Protein AF-A0A842V9F2-F1 (afdb_monomer_lite)

Radius of gyration: 17.56 Å; chains: 1; bounding box: 39×26×51 Å

pLDDT: mean 93.42, std 7.34, range [60.47, 97.94]

Sequence (105 aa):
MQSDQHSEEILSVLQSIEKWIKITSIPRVKEILELALPTTETKKIYNYSDGRSQKEIAELANVTQPTVSNYWKKWIKIGIVKESPKYKGRYEKSFMLEDFDIKAE

Foldseek 3Di:
DVVVVVVVVVVVVVVVVVVVCCVVPLVVVLVVCCVLQVDLLSLQLQQPLQQDQLVVSCVRSVHDSVVSLVSVVVCVVVPQWDADPVDPPGIHGPDDCVSNVHDND

Structure (mmCIF, N/CA/C/O backbone):
data_AF-A0A842V9F2-F1
#
_entry.id   AF-A0A842V9F2-F1
#
loop_
_atom_site.group_PDB
_atom_site.id
_atom_site.type_symbol
_atom_site.label_atom_id
_atom_site.label_alt_id
_atom_site.label_comp_id
_atom_site.label_asym_id
_atom_site.label_entity_id
_atom_site.label_seq_id
_atom_site.pdbx_PDB_ins_code
_atom_site.Cartn_x
_atom_site.Cartn_y
_atom_site.Cartn_z
_atom_site.occupancy
_atom_site.B_iso_or_equiv
_atom_site.auth_seq_id
_atom_site.auth_comp_id
_atom_site.auth_asym_id
_atom_site.auth_atom_id
_atom_site.pdbx_PDB_model_num
ATOM 1 N N . MET A 1 1 ? -22.204 -5.406 34.462 1.00 61.62 1 MET A N 1
ATOM 2 C CA . MET A 1 1 ? -23.305 -4.451 34.183 1.00 61.62 1 MET A CA 1
ATOM 3 C C . MET A 1 1 ? -22.803 -3.032 33.927 1.00 61.62 1 MET A C 1
ATOM 5 O O . MET A 1 1 ? -22.853 -2.635 32.777 1.00 61.62 1 MET A O 1
ATOM 9 N N . GLN A 1 2 ? -22.265 -2.273 34.899 1.00 61.94 2 GLN A N 1
ATOM 10 C CA . GLN A 1 2 ? -21.730 -0.919 34.609 1.00 61.94 2 GLN A CA 1
ATOM 11 C C . GLN A 1 2 ? -20.487 -0.920 33.693 1.00 61.94 2 GLN A C 1
ATOM 13 O O . GLN A 1 2 ? -20.354 -0.026 32.861 1.00 61.94 2 GLN A O 1
ATOM 18 N N . SER A 1 3 ? -19.602 -1.919 33.805 1.00 71.12 3 SER A N 1
ATOM 19 C CA . SER A 1 3 ? -18.423 -2.075 32.930 1.00 71.12 3 SER A CA 1
ATOM 20 C C . SER A 1 3 ? -18.787 -2.359 31.472 1.00 71.12 3 SER A C 1
ATOM 22 O O . SER A 1 3 ? -18.111 -1.896 30.555 1.00 71.12 3 SER A O 1
ATOM 24 N N . ASP A 1 4 ? -19.862 -3.118 31.266 1.00 77.00 4 ASP A N 1
ATOM 25 C CA . ASP A 1 4 ? -20.302 -3.559 29.943 1.00 77.00 4 ASP A CA 1
ATOM 26 C C . ASP A 1 4 ? -20.945 -2.388 29.199 1.00 77.00 4 ASP A C 1
ATOM 28 O O . ASP A 1 4 ? -20.609 -2.135 28.048 1.00 77.00 4 ASP A O 1
ATOM 32 N N . GLN A 1 5 ? -21.730 -1.570 29.909 1.00 86.12 5 GLN A N 1
ATOM 33 C CA . GLN A 1 5 ? -22.290 -0.331 29.371 1.00 86.12 5 GLN A CA 1
ATOM 34 C C . GLN A 1 5 ? -21.202 0.675 28.949 1.00 86.12 5 GLN A C 1
ATOM 36 O O . GLN A 1 5 ? -21.281 1.246 27.866 1.00 86.12 5 GLN A O 1
ATOM 41 N N . HIS A 1 6 ? -20.142 0.848 29.749 1.00 87.38 6 HIS A N 1
ATOM 42 C CA . HIS A 1 6 ? -19.013 1.706 29.354 1.00 87.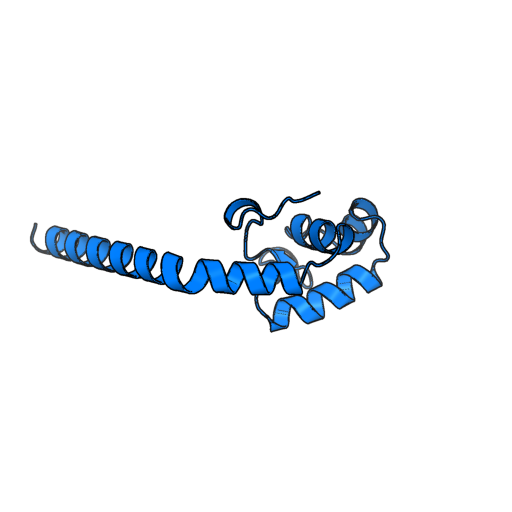38 6 HIS A CA 1
ATOM 43 C C . HIS A 1 6 ? -18.286 1.162 28.116 1.00 87.38 6 HIS A C 1
ATOM 45 O O . HIS A 1 6 ? -17.834 1.932 27.272 1.00 87.38 6 HIS A O 1
ATOM 51 N N . SER A 1 7 ? -18.181 -0.163 27.988 1.00 94.38 7 SER A N 1
ATOM 52 C CA . SER A 1 7 ? -17.552 -0.800 26.825 1.00 94.38 7 SER A CA 1
ATOM 53 C C . SER A 1 7 ? -18.382 -0.599 25.553 1.00 94.38 7 SER A C 1
ATOM 55 O O . SER A 1 7 ? -17.819 -0.326 24.494 1.00 94.38 7 SER A O 1
ATOM 57 N N . GLU A 1 8 ? -19.710 -0.675 25.655 1.00 94.75 8 GLU A N 1
ATOM 58 C CA . GLU A 1 8 ? -20.636 -0.392 24.551 1.00 94.75 8 GLU A CA 1
ATOM 59 C C . GLU A 1 8 ? -20.585 1.079 24.117 1.00 94.75 8 GLU A C 1
ATOM 61 O O . GLU A 1 8 ? -20.528 1.369 22.919 1.00 94.75 8 GLU A O 1
ATOM 66 N N . GLU A 1 9 ? -20.525 2.012 25.070 1.00 95.38 9 GLU A N 1
ATOM 67 C CA . GLU A 1 9 ? -20.362 3.441 24.782 1.00 95.38 9 GLU A CA 1
ATOM 68 C C . GLU A 1 9 ? -19.027 3.725 24.074 1.00 95.38 9 GLU A C 1
ATOM 70 O O . GLU A 1 9 ? -19.003 4.418 23.053 1.00 95.38 9 GL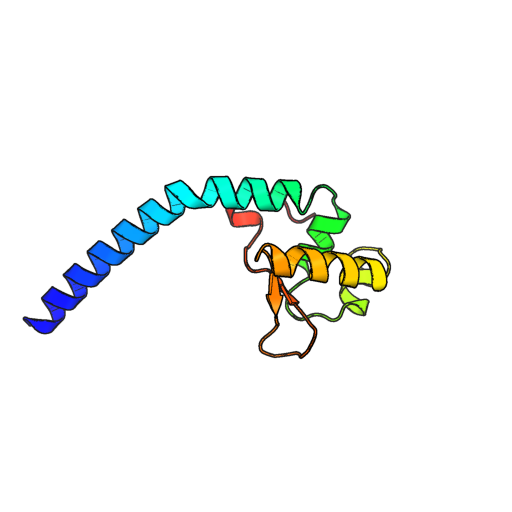U A O 1
ATOM 75 N N . ILE A 1 10 ? -17.924 3.129 24.543 1.00 95.81 10 ILE A N 1
ATOM 76 C CA . ILE A 1 10 ? -16.612 3.236 23.885 1.00 95.81 10 ILE A CA 1
ATOM 77 C C . ILE A 1 10 ? -16.673 2.673 22.463 1.00 95.81 10 ILE A C 1
ATOM 79 O O . ILE A 1 10 ? -16.195 3.321 21.531 1.00 95.81 10 ILE A O 1
ATOM 83 N N . LEU A 1 11 ? -17.271 1.494 22.273 1.00 96.75 11 LEU A N 1
ATOM 84 C CA . LEU A 1 11 ? -17.381 0.870 20.956 1.00 96.75 11 LEU A CA 1
ATOM 85 C C . LEU A 1 11 ? -18.178 1.750 19.983 1.00 96.75 11 LEU A C 1
ATOM 87 O O . LEU A 1 11 ? -17.758 1.935 18.841 1.00 96.75 11 LEU A O 1
ATOM 91 N N . SER A 1 12 ? -19.276 2.347 20.447 1.00 96.44 12 SER A N 1
ATOM 92 C CA . SER A 1 12 ? -20.099 3.276 19.664 1.00 96.44 12 SER A CA 1
ATOM 93 C C . SER A 1 12 ? -19.316 4.520 19.224 1.00 96.44 12 SER A C 1
ATOM 95 O O . SER A 1 12 ? -19.363 4.932 18.055 1.00 96.44 12 SER A O 1
ATOM 97 N N . VAL A 1 13 ? -18.522 5.098 20.131 1.00 96.81 13 VAL A N 1
ATOM 98 C CA . VAL A 1 13 ? -17.648 6.236 19.812 1.00 96.81 13 VAL A CA 1
ATOM 99 C C . VAL A 1 13 ? -16.563 5.827 18.817 1.00 96.81 13 VAL A C 1
ATOM 101 O O . VAL A 1 13 ? -16.339 6.541 17.840 1.00 96.81 13 VAL A O 1
ATOM 104 N N . LEU A 1 14 ? -15.929 4.666 19.003 1.00 97.38 14 LEU A N 1
ATOM 105 C CA . LEU A 1 14 ? -14.904 4.158 18.088 1.00 97.38 14 LEU A CA 1
ATOM 106 C C . LEU A 1 14 ? -15.457 3.921 16.681 1.00 97.38 14 LEU A C 1
ATOM 108 O O . LEU A 1 14 ? -14.830 4.346 15.715 1.00 97.38 14 LEU A O 1
ATOM 112 N N . GLN A 1 15 ? -16.646 3.332 16.551 1.00 96.94 15 GLN A N 1
ATOM 113 C CA . GLN A 1 15 ? -17.319 3.149 15.259 1.00 96.94 15 GLN A CA 1
ATOM 114 C C . GLN A 1 15 ? -17.661 4.490 14.597 1.00 96.94 15 GLN A C 1
ATOM 116 O O . GLN A 1 15 ? -17.522 4.654 13.382 1.00 96.94 15 GLN A O 1
ATOM 121 N N . SER A 1 16 ? -18.076 5.478 15.391 1.00 96.94 16 SER A N 1
ATOM 122 C CA . SER A 1 16 ? -18.347 6.829 14.894 1.00 96.94 16 SER A CA 1
ATOM 123 C C . SER A 1 16 ? -17.073 7.504 14.383 1.00 96.94 16 SER A C 1
ATOM 125 O O . SER A 1 16 ? -17.072 8.074 13.292 1.00 96.94 16 SER A O 1
ATOM 127 N N . ILE A 1 17 ? -15.970 7.400 15.129 1.00 96.88 17 ILE A N 1
ATOM 128 C CA . ILE A 1 17 ? -14.655 7.904 14.716 1.00 96.88 17 ILE A CA 1
ATOM 129 C C . ILE A 1 17 ? -14.176 7.178 13.457 1.00 96.88 17 ILE A C 1
ATOM 131 O O . ILE A 1 17 ? -13.759 7.832 12.505 1.00 96.88 17 ILE A O 1
ATOM 135 N N . GLU A 1 18 ? -14.290 5.850 13.404 1.00 95.12 18 GLU A N 1
ATOM 136 C CA . GLU A 1 18 ? -13.934 5.045 12.232 1.00 95.12 18 GLU A CA 1
ATOM 137 C C . GLU A 1 18 ? -14.705 5.508 10.990 1.00 95.12 18 GLU A C 1
ATOM 139 O O . GLU A 1 18 ? -14.110 5.705 9.930 1.00 95.12 18 GLU A O 1
ATOM 144 N N . LYS A 1 19 ? -16.016 5.756 11.114 1.00 95.69 19 LYS A N 1
ATOM 145 C CA . LYS A 1 19 ? -16.841 6.293 10.024 1.00 95.69 19 LYS A CA 1
ATOM 146 C C . LYS A 1 19 ? -16.313 7.638 9.525 1.00 95.69 19 LYS A C 1
ATOM 148 O O . LYS A 1 19 ? -16.174 7.826 8.316 1.00 95.69 19 LYS A O 1
ATOM 153 N N . TRP A 1 20 ? -16.003 8.568 10.427 1.00 96.50 20 TRP A N 1
ATOM 154 C CA . TRP A 1 20 ? -15.460 9.875 10.049 1.00 96.50 20 TRP A CA 1
ATOM 155 C C . TRP A 1 20 ? -14.065 9.773 9.424 1.00 96.50 20 TRP A C 1
ATOM 157 O O . TRP A 1 20 ? -13.790 10.456 8.436 1.00 96.50 20 TRP A O 1
ATOM 167 N N . ILE A 1 21 ? -13.209 8.878 9.926 1.00 93.19 21 ILE A N 1
ATOM 168 C CA . ILE A 1 21 ? -11.903 8.578 9.324 1.00 93.19 21 ILE A CA 1
ATOM 169 C C . ILE A 1 21 ? -12.091 8.034 7.910 1.00 93.19 21 ILE A C 1
ATOM 171 O O . ILE A 1 21 ? -11.446 8.529 6.993 1.00 93.19 21 ILE A O 1
ATOM 175 N N . LYS A 1 22 ? -13.004 7.080 7.696 1.00 89.06 22 LYS A N 1
ATOM 176 C CA . LYS A 1 22 ? -13.300 6.545 6.359 1.00 89.06 22 LYS A CA 1
ATOM 177 C C . LYS A 1 22 ? -13.709 7.657 5.395 1.00 89.06 22 LYS A C 1
ATOM 179 O O . LYS A 1 22 ? -13.100 7.792 4.341 1.00 89.06 22 LYS A O 1
ATOM 184 N N . ILE A 1 23 ? -14.665 8.502 5.779 1.00 91.94 23 ILE A N 1
ATOM 185 C CA . ILE A 1 23 ? -15.160 9.602 4.931 1.00 91.94 23 ILE A CA 1
ATOM 186 C C . ILE A 1 23 ? -14.042 10.587 4.560 1.00 91.94 23 ILE A C 1
ATOM 188 O O . ILE A 1 23 ? -13.967 11.037 3.420 1.00 91.94 23 ILE A O 1
ATOM 192 N N . THR A 1 24 ? -13.174 10.923 5.512 1.00 93.06 24 THR A N 1
ATOM 193 C CA . THR A 1 24 ? -12.130 11.942 5.320 1.00 93.06 24 THR A CA 1
ATOM 194 C C . THR A 1 24 ? -10.865 11.393 4.665 1.00 93.06 24 THR A C 1
ATOM 196 O O . THR A 1 24 ? -10.200 12.103 3.916 1.00 93.06 24 THR A O 1
ATOM 199 N N . SER A 1 25 ? -10.527 10.130 4.927 1.00 90.56 25 SER A N 1
ATOM 200 C CA . SER A 1 25 ? -9.242 9.538 4.550 1.00 90.56 25 SER A CA 1
ATOM 201 C C . SER A 1 25 ? -9.328 8.681 3.294 1.00 90.56 25 SER A C 1
ATOM 203 O O . SER A 1 25 ? -8.370 8.683 2.527 1.00 90.56 25 SER A O 1
ATOM 205 N N . ILE A 1 26 ? -10.444 7.981 3.039 1.00 90.06 26 ILE A N 1
ATOM 206 C CA . ILE A 1 26 ? -10.574 7.111 1.854 1.00 90.06 26 ILE A CA 1
ATOM 207 C C . ILE A 1 26 ? -10.313 7.877 0.550 1.00 90.06 26 ILE A C 1
ATOM 209 O O . ILE A 1 26 ? -9.488 7.401 -0.232 1.00 90.06 26 ILE A O 1
ATOM 213 N N . PRO A 1 27 ? -10.910 9.065 0.307 1.00 92.38 27 PRO A N 1
ATOM 214 C CA . PRO A 1 27 ? -10.639 9.820 -0.917 1.00 92.38 27 PRO A CA 1
ATOM 215 C C . PRO A 1 27 ? -9.155 10.168 -1.059 1.00 92.38 27 PRO A C 1
ATOM 217 O O . PRO A 1 27 ? -8.568 10.009 -2.125 1.00 92.38 27 PRO A O 1
ATOM 220 N N . ARG A 1 28 ? -8.514 10.558 0.048 1.00 93.62 28 ARG A N 1
ATOM 221 C CA . ARG A 1 28 ? -7.100 10.926 0.043 1.00 93.62 28 ARG A CA 1
ATOM 222 C C . ARG A 1 28 ? -6.184 9.730 -0.214 1.00 93.62 28 ARG A C 1
ATOM 224 O O . ARG A 1 28 ? -5.201 9.856 -0.939 1.00 93.62 28 ARG A O 1
ATOM 231 N N . VAL A 1 29 ? -6.488 8.574 0.371 1.00 94.12 29 VAL A N 1
ATOM 232 C CA . VAL A 1 29 ? -5.735 7.336 0.126 1.00 94.12 29 VAL A CA 1
ATOM 233 C C . VAL A 1 29 ? -5.909 6.891 -1.325 1.00 94.12 29 VAL A C 1
ATOM 235 O O . VAL A 1 29 ? -4.915 6.532 -1.952 1.00 94.12 29 VAL A O 1
ATOM 238 N N . LYS A 1 30 ? -7.121 6.999 -1.886 1.00 94.75 30 LYS A N 1
ATOM 239 C CA . LYS A 1 30 ? -7.381 6.730 -3.307 1.00 94.75 30 LYS A CA 1
ATOM 240 C C . LYS A 1 30 ? -6.491 7.575 -4.214 1.00 94.75 30 LYS A C 1
ATOM 242 O O . LYS A 1 30 ? -5.776 7.013 -5.036 1.00 94.75 30 LYS A O 1
ATOM 247 N N . GLU A 1 31 ? -6.453 8.891 -4.008 1.00 95.25 31 GLU A N 1
ATOM 248 C CA . GLU A 1 31 ? -5.579 9.794 -4.773 1.00 95.25 31 GLU A CA 1
ATOM 249 C C . GLU A 1 31 ? -4.102 9.384 -4.681 1.00 95.25 31 GLU A C 1
ATOM 251 O O . GLU A 1 31 ? -3.385 9.370 -5.681 1.00 95.25 31 GLU A O 1
ATOM 256 N N . ILE A 1 32 ? -3.627 9.035 -3.480 1.00 96.06 32 ILE A N 1
ATOM 257 C CA . ILE A 1 32 ? -2.239 8.603 -3.274 1.00 96.06 32 ILE A CA 1
ATOM 258 C C . ILE A 1 32 ? -1.963 7.300 -4.032 1.00 96.06 32 ILE A C 1
ATOM 260 O O . ILE A 1 32 ? -0.909 7.181 -4.656 1.00 96.06 32 ILE A O 1
ATOM 264 N N . LEU A 1 33 ? -2.887 6.336 -3.994 1.00 96.19 33 LEU A N 1
ATOM 265 C CA . LEU A 1 33 ? -2.763 5.071 -4.716 1.00 96.19 33 LEU A CA 1
ATOM 266 C C . LEU A 1 33 ? -2.769 5.291 -6.233 1.00 96.19 33 LEU A C 1
ATOM 268 O O . LEU A 1 33 ? -1.903 4.750 -6.911 1.00 96.19 33 LEU A O 1
ATOM 272 N N . GLU A 1 34 ? -3.666 6.120 -6.766 1.00 95.31 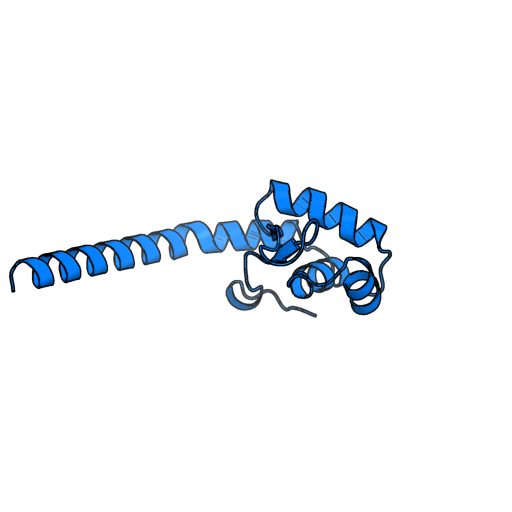34 GLU A N 1
ATOM 273 C CA . GLU A 1 34 ? -3.726 6.438 -8.200 1.00 95.31 34 GLU A CA 1
ATOM 274 C C . GLU A 1 34 ? -2.442 7.124 -8.691 1.00 95.31 34 GLU A C 1
ATOM 276 O O . GLU A 1 34 ? -1.900 6.762 -9.737 1.00 95.31 34 GLU A O 1
ATOM 281 N N . LEU A 1 35 ? -1.895 8.058 -7.905 1.00 95.81 35 LEU A N 1
ATOM 282 C CA . LEU A 1 35 ? -0.624 8.722 -8.212 1.00 95.81 35 LEU A CA 1
ATOM 283 C C . LEU A 1 35 ? 0.579 7.775 -8.106 1.00 95.81 35 LEU A C 1
ATOM 285 O O . LEU A 1 35 ? 1.528 7.879 -8.884 1.00 95.81 35 LEU A O 1
ATOM 289 N N . ALA A 1 36 ? 0.572 6.870 -7.125 1.00 96.19 36 ALA A N 1
ATOM 290 C CA . ALA A 1 36 ? 1.666 5.933 -6.895 1.00 96.19 36 ALA A CA 1
ATOM 291 C C . ALA A 1 36 ? 1.653 4.738 -7.862 1.00 96.19 36 ALA A C 1
ATOM 293 O O . ALA A 1 36 ? 2.716 4.142 -8.078 1.00 96.19 36 ALA A O 1
ATOM 294 N N . LEU A 1 37 ? 0.483 4.399 -8.419 1.00 96.44 37 LEU A N 1
ATOM 295 C CA . LEU A 1 37 ? 0.223 3.221 -9.252 1.00 96.44 37 LEU A CA 1
ATOM 296 C C . LEU A 1 37 ? -0.352 3.584 -10.645 1.00 96.44 37 LEU A C 1
ATOM 298 O O . LEU A 1 37 ? -1.419 3.089 -11.025 1.00 96.44 37 LEU A O 1
ATOM 302 N N . PRO A 1 38 ? 0.337 4.428 -11.440 1.00 94.62 38 PRO A N 1
ATOM 303 C CA . PRO A 1 38 ? -0.210 4.964 -12.688 1.00 94.62 38 PRO A CA 1
ATOM 304 C C . PRO A 1 38 ? -0.310 3.938 -13.827 1.00 94.62 38 PRO A C 1
ATOM 306 O O . PRO A 1 38 ? -1.023 4.169 -14.799 1.00 94.62 38 PRO A O 1
ATOM 309 N N . THR A 1 39 ? 0.412 2.817 -13.747 1.00 94.44 39 THR A N 1
ATOM 310 C CA . THR A 1 39 ? 0.476 1.802 -14.812 1.00 94.44 39 THR A CA 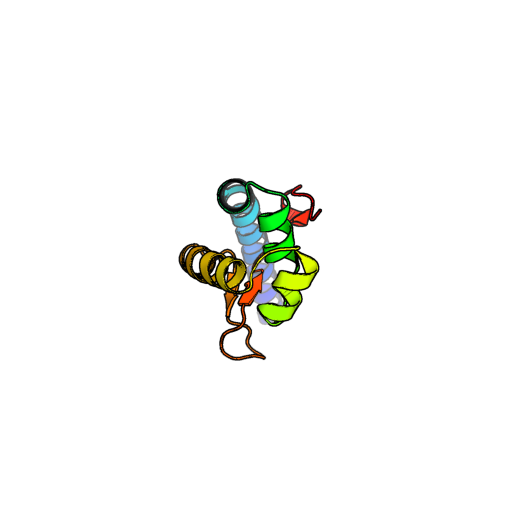1
ATOM 311 C C . THR A 1 39 ? -0.015 0.444 -14.330 1.00 94.44 39 THR A C 1
ATOM 313 O O . THR A 1 39 ? 0.095 0.109 -13.147 1.00 94.44 39 THR A O 1
ATOM 316 N N . THR A 1 40 ? -0.473 -0.387 -15.265 1.00 93.38 40 THR A N 1
ATOM 317 C CA . THR A 1 40 ? -0.778 -1.809 -15.045 1.00 93.38 40 THR A CA 1
ATOM 318 C C . THR A 1 40 ? 0.338 -2.534 -14.289 1.00 93.38 40 THR A C 1
ATOM 320 O O . THR A 1 40 ? 0.079 -3.262 -13.335 1.00 93.38 40 THR A O 1
ATOM 323 N N . GLU A 1 41 ? 1.596 -2.288 -14.660 1.00 94.50 41 GLU A N 1
ATOM 324 C CA . GLU A 1 41 ? 2.772 -2.893 -14.026 1.00 94.50 41 GLU A CA 1
ATOM 325 C C . GLU A 1 41 ? 2.878 -2.491 -12.553 1.00 94.50 41 GLU A C 1
ATOM 327 O O . GLU A 1 41 ? 3.041 -3.346 -11.686 1.00 94.50 41 GLU A O 1
ATOM 332 N N . THR A 1 42 ? 2.7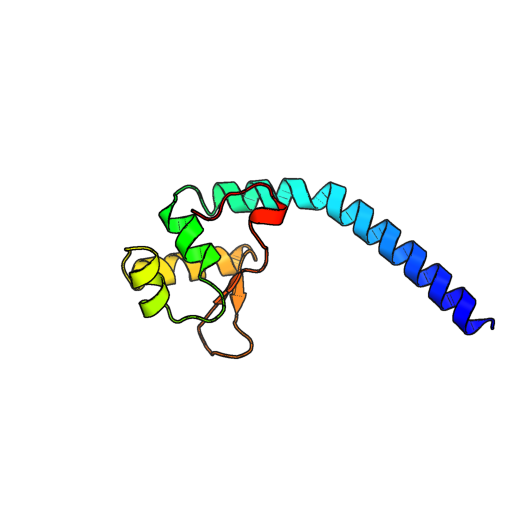25 -1.199 -12.243 1.00 96.31 42 THR A N 1
ATOM 333 C CA . THR A 1 42 ? 2.777 -0.725 -10.853 1.00 96.31 42 THR A CA 1
ATOM 334 C C . THR A 1 42 ? 1.653 -1.304 -10.003 1.00 96.31 42 THR A C 1
ATOM 336 O O . THR A 1 42 ? 1.915 -1.751 -8.886 1.00 96.31 42 THR A O 1
ATOM 339 N N . LYS A 1 43 ? 0.434 -1.400 -10.546 1.00 96.62 43 LYS A N 1
ATOM 340 C CA . LYS A 1 43 ? -0.696 -2.052 -9.871 1.00 96.62 43 LYS A CA 1
ATOM 341 C C . LYS A 1 43 ? -0.423 -3.534 -9.612 1.00 96.62 43 LYS A C 1
ATOM 343 O O . LYS A 1 43 ? -0.672 -3.997 -8.504 1.00 96.62 43 LYS A O 1
ATOM 348 N N . LYS A 1 44 ? 0.154 -4.263 -10.576 1.00 96.25 44 LYS A N 1
ATOM 349 C CA . LYS A 1 44 ? 0.539 -5.678 -10.410 1.00 96.25 44 LYS A CA 1
ATOM 350 C C . LYS A 1 44 ? 1.590 -5.868 -9.326 1.00 96.25 44 LYS A C 1
ATOM 352 O O . LYS A 1 44 ? 1.409 -6.693 -8.433 1.00 96.25 44 LYS A O 1
ATOM 357 N N . ILE A 1 45 ? 2.665 -5.078 -9.363 1.00 97.31 45 ILE A N 1
ATOM 358 C CA . ILE A 1 45 ? 3.725 -5.125 -8.344 1.00 97.31 45 ILE A CA 1
ATOM 359 C C . ILE A 1 45 ? 3.128 -4.874 -6.955 1.00 97.31 45 ILE A C 1
ATOM 361 O O . ILE A 1 45 ? 3.431 -5.602 -6.008 1.00 97.31 45 ILE A O 1
ATOM 365 N N . TYR A 1 46 ? 2.264 -3.864 -6.830 1.00 97.75 46 TYR A N 1
ATOM 366 C CA . TYR A 1 46 ? 1.582 -3.548 -5.580 1.00 97.75 46 TYR A CA 1
ATOM 367 C C . TYR A 1 46 ? 0.676 -4.690 -5.115 1.00 97.75 46 TYR A C 1
ATOM 369 O O . TYR A 1 46 ? 0.787 -5.142 -3.977 1.00 97.75 46 TYR A O 1
ATOM 377 N N . ASN A 1 47 ? -0.165 -5.217 -6.007 1.00 96.19 47 ASN A N 1
ATOM 378 C CA . ASN A 1 47 ? -1.093 -6.294 -5.689 1.00 96.19 47 ASN A CA 1
ATOM 379 C C . ASN A 1 47 ? -0.369 -7.564 -5.209 1.00 96.19 47 ASN A C 1
ATOM 381 O O . ASN A 1 47 ? -0.790 -8.183 -4.231 1.00 96.19 47 ASN A O 1
ATOM 385 N N . TYR A 1 48 ? 0.759 -7.916 -5.832 1.00 96.69 48 TYR A N 1
ATOM 386 C CA . TYR A 1 48 ? 1.585 -9.061 -5.434 1.00 96.69 48 TYR A CA 1
ATOM 387 C C . TYR A 1 48 ? 2.567 -8.770 -4.293 1.00 96.69 48 TYR A C 1
ATOM 389 O O . TYR A 1 48 ? 3.326 -9.654 -3.901 1.00 96.69 48 TYR A O 1
ATOM 397 N N . SER A 1 49 ? 2.564 -7.561 -3.727 1.00 96.62 49 SER A N 1
ATOM 398 C CA . SER A 1 49 ? 3.301 -7.269 -2.498 1.00 96.62 49 SER A CA 1
ATOM 399 C C . SER A 1 49 ? 2.524 -7.847 -1.313 1.00 96.62 49 SER A C 1
ATOM 401 O O . SER A 1 49 ? 1.758 -7.156 -0.656 1.00 96.62 49 SER A O 1
ATOM 403 N N . ASP A 1 50 ? 2.662 -9.145 -1.070 1.00 96.12 50 ASP A N 1
ATOM 404 C CA . ASP A 1 50 ? 2.012 -9.908 0.008 1.00 96.12 50 ASP A CA 1
ATOM 405 C C . ASP A 1 50 ? 3.043 -10.724 0.819 1.00 96.12 50 ASP A C 1
ATOM 407 O O . ASP A 1 50 ? 2.731 -11.759 1.404 1.00 96.12 50 ASP A O 1
ATOM 411 N N . GLY A 1 51 ? 4.302 -10.267 0.831 1.00 95.31 51 GLY A N 1
ATOM 412 C CA . GLY A 1 51 ? 5.431 -10.991 1.421 1.00 95.31 51 GLY A CA 1
ATOM 413 C C . GLY A 1 51 ? 6.177 -11.899 0.432 1.00 95.31 51 GLY A C 1
ATOM 414 O O . GLY A 1 51 ? 7.169 -12.532 0.810 1.00 95.31 51 GLY A O 1
ATOM 415 N N . ARG A 1 52 ? 5.773 -11.941 -0.844 1.00 96.81 52 ARG A N 1
ATOM 416 C CA . ARG A 1 52 ? 6.575 -12.519 -1.940 1.00 96.81 52 ARG A CA 1
ATOM 417 C C . ARG A 1 52 ? 7.906 -11.800 -2.136 1.00 96.81 52 ARG A C 1
ATOM 419 O O . ARG A 1 52 ? 8.094 -10.641 -1.768 1.00 96.81 52 ARG A O 1
ATOM 426 N N . SER A 1 53 ? 8.867 -12.517 -2.704 1.00 97.12 53 SER A N 1
ATOM 427 C CA . SER A 1 53 ? 10.174 -11.974 -3.058 1.00 97.12 53 SER A CA 1
ATOM 428 C C . SER A 1 53 ? 10.089 -11.044 -4.268 1.00 97.12 53 SER A C 1
ATOM 430 O O . SER A 1 53 ? 9.218 -11.167 -5.126 1.00 97.12 53 SER A O 1
ATOM 432 N N . GLN A 1 54 ? 11.073 -10.153 -4.392 1.00 96.62 54 GLN A N 1
ATOM 433 C CA . GLN A 1 54 ? 11.183 -9.267 -5.553 1.00 96.62 54 GLN A CA 1
ATOM 434 C C . GLN A 1 54 ? 11.295 -10.042 -6.871 1.00 96.62 54 GLN A C 1
ATOM 436 O O . GLN A 1 54 ? 10.863 -9.538 -7.899 1.00 96.62 54 GLN A O 1
ATOM 441 N N . LYS A 1 55 ? 11.893 -11.244 -6.845 1.00 97.19 55 LYS A N 1
ATOM 442 C CA . LYS A 1 55 ? 12.049 -12.092 -8.032 1.00 97.19 55 LYS A CA 1
ATOM 443 C C . LYS A 1 55 ? 10.692 -12.624 -8.499 1.00 97.19 55 LYS A C 1
ATOM 445 O O . LYS A 1 55 ? 10.346 -12.440 -9.656 1.00 97.19 55 LYS A O 1
ATOM 450 N N . GLU A 1 56 ? 9.914 -13.201 -7.584 1.00 97.31 56 GLU A N 1
ATOM 451 C CA . GLU A 1 56 ? 8.571 -13.721 -7.886 1.00 97.31 56 GLU A CA 1
ATOM 452 C C . GLU A 1 56 ? 7.648 -12.610 -8.401 1.00 97.31 56 GLU A C 1
ATOM 454 O O . GLU A 1 56 ? 6.944 -12.786 -9.389 1.00 97.31 56 GLU A O 1
ATOM 459 N N . ILE A 1 57 ? 7.677 -11.435 -7.766 1.00 97.69 57 ILE A N 1
ATOM 460 C CA . ILE A 1 57 ? 6.858 -10.293 -8.197 1.00 97.69 57 ILE A CA 1
ATOM 461 C C . ILE A 1 57 ? 7.303 -9.781 -9.569 1.00 97.69 57 ILE A C 1
ATOM 463 O O . ILE A 1 57 ? 6.458 -9.444 -10.392 1.00 97.69 57 ILE A O 1
ATOM 467 N N . ALA A 1 58 ? 8.611 -9.727 -9.825 1.00 97.56 58 ALA A N 1
ATOM 468 C CA . ALA A 1 58 ? 9.155 -9.311 -11.112 1.00 97.56 58 ALA A CA 1
ATOM 469 C C . ALA A 1 58 ? 8.686 -10.229 -12.252 1.00 97.56 58 ALA A C 1
ATOM 471 O O . ALA A 1 58 ? 8.257 -9.731 -13.289 1.00 97.56 58 ALA A O 1
ATOM 472 N N . GLU A 1 59 ? 8.683 -11.545 -12.031 1.00 97.25 59 GLU A N 1
ATOM 473 C CA . GLU A 1 59 ? 8.159 -12.530 -12.983 1.00 97.25 59 GLU A CA 1
ATOM 474 C C . GLU A 1 59 ? 6.647 -12.349 -13.211 1.00 97.25 59 GLU A C 1
ATOM 476 O O . GLU A 1 59 ? 6.204 -12.256 -14.353 1.00 97.25 59 GLU A O 1
ATOM 481 N N . LEU A 1 60 ? 5.857 -12.212 -12.139 1.00 95.88 60 LEU A N 1
ATOM 482 C CA . LEU A 1 60 ? 4.397 -12.046 -12.223 1.00 95.88 60 LEU A CA 1
ATOM 483 C C . LEU A 1 60 ? 3.964 -10.728 -12.882 1.00 95.88 60 LEU A C 1
ATOM 485 O O . LEU A 1 60 ? 2.945 -10.677 -13.570 1.00 95.88 60 LEU A O 1
ATOM 489 N N . ALA A 1 61 ? 4.720 -9.654 -12.659 1.00 95.38 61 ALA A N 1
ATOM 490 C CA . ALA A 1 61 ? 4.447 -8.336 -13.221 1.00 95.38 61 ALA A CA 1
ATOM 491 C C . ALA A 1 61 ? 5.179 -8.078 -14.551 1.00 95.38 61 ALA A C 1
ATOM 493 O O . ALA A 1 61 ? 4.998 -7.008 -15.124 1.00 95.38 61 ALA A O 1
ATOM 494 N N . ASN A 1 62 ? 5.974 -9.037 -15.044 1.00 95.62 62 ASN A N 1
ATOM 495 C CA . ASN A 1 62 ? 6.808 -8.914 -16.243 1.00 95.62 62 ASN A CA 1
ATOM 496 C C . ASN A 1 62 ? 7.742 -7.683 -16.219 1.00 95.62 62 ASN A C 1
ATOM 498 O O . ASN A 1 62 ? 7.852 -6.931 -17.186 1.00 95.62 62 ASN A O 1
ATOM 502 N N . VAL A 1 63 ? 8.416 -7.467 -15.089 1.00 96.50 63 VAL A N 1
ATOM 503 C CA . VAL A 1 63 ? 9.387 -6.381 -14.884 1.00 96.50 63 VAL A CA 1
ATOM 504 C C . VAL A 1 63 ? 10.713 -6.931 -14.367 1.00 96.50 63 VAL A C 1
ATOM 506 O O . VAL A 1 63 ? 10.870 -8.123 -14.126 1.00 96.50 63 VAL A O 1
ATOM 509 N N . THR A 1 64 ? 11.696 -6.059 -14.154 1.00 97.44 64 THR A N 1
ATOM 510 C CA . THR A 1 64 ? 12.966 -6.459 -13.535 1.00 97.44 64 THR A CA 1
ATOM 511 C C . THR A 1 64 ? 12.897 -6.406 -12.006 1.00 97.44 64 THR A C 1
ATOM 513 O O . THR A 1 64 ? 12.183 -5.590 -11.419 1.00 97.44 64 THR A O 1
ATOM 516 N N . GLN A 1 65 ? 13.697 -7.232 -11.330 1.00 97.12 65 GLN A N 1
ATOM 517 C CA . GLN A 1 65 ? 13.805 -7.211 -9.867 1.00 97.12 65 GLN A CA 1
ATOM 518 C C . GLN A 1 65 ? 14.217 -5.824 -9.305 1.00 97.12 65 GLN A C 1
ATOM 520 O O . GLN A 1 65 ? 13.609 -5.377 -8.325 1.00 97.12 65 GLN A O 1
ATOM 525 N N . PRO A 1 66 ? 15.169 -5.079 -9.920 1.00 97.75 66 PRO A N 1
ATOM 526 C CA . PRO A 1 66 ? 15.454 -3.697 -9.530 1.00 97.75 66 PRO A CA 1
ATOM 527 C C . PRO A 1 66 ? 14.245 -2.761 -9.627 1.00 97.75 66 PRO A C 1
ATOM 529 O O . PRO A 1 66 ? 14.087 -1.894 -8.766 1.00 97.75 66 PRO A O 1
ATOM 532 N N . THR A 1 67 ? 13.370 -2.945 -10.623 1.00 97.50 67 THR A N 1
ATOM 533 C CA . THR A 1 67 ? 12.129 -2.167 -10.758 1.00 97.50 67 THR A CA 1
ATOM 534 C C . THR A 1 67 ? 11.248 -2.330 -9.517 1.00 97.50 67 THR A C 1
ATOM 536 O O . THR A 1 67 ? 10.860 -1.331 -8.912 1.00 97.50 67 THR A O 1
ATOM 539 N N . VAL A 1 68 ? 11.015 -3.570 -9.070 1.00 97.81 68 VAL A N 1
ATOM 540 C CA . VAL A 1 68 ? 10.243 -3.865 -7.846 1.00 97.81 68 VAL A CA 1
ATOM 541 C C . VAL A 1 68 ? 10.880 -3.207 -6.617 1.00 97.81 68 VAL A C 1
ATOM 543 O O . VAL A 1 68 ? 10.207 -2.513 -5.856 1.00 97.81 68 VAL A O 1
ATOM 546 N N . SER A 1 69 ? 12.199 -3.358 -6.455 1.00 97.19 69 SER A N 1
ATOM 547 C CA . SER A 1 69 ? 12.958 -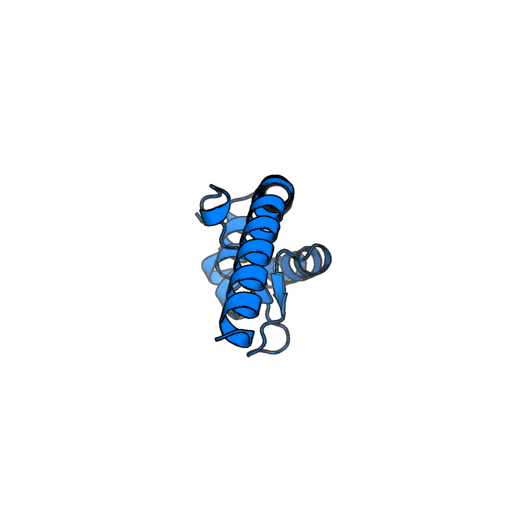2.759 -5.346 1.00 97.19 69 SER A CA 1
ATOM 548 C C . SER A 1 69 ? 12.825 -1.232 -5.297 1.00 97.19 69 SER A C 1
ATOM 550 O O . SER A 1 69 ? 12.621 -0.645 -4.231 1.00 97.19 69 SER A O 1
ATOM 552 N N . ASN A 1 70 ? 12.897 -0.574 -6.457 1.00 97.56 70 ASN A N 1
ATOM 553 C CA . ASN A 1 70 ? 12.770 0.876 -6.565 1.00 97.56 70 ASN A CA 1
ATOM 554 C C . ASN A 1 70 ? 11.366 1.368 -6.194 1.00 97.56 70 ASN A C 1
ATOM 556 O O . ASN A 1 70 ? 11.251 2.401 -5.530 1.00 97.56 70 ASN A O 1
ATOM 560 N N . TYR A 1 71 ? 10.313 0.641 -6.578 1.00 97.94 71 TYR A N 1
ATOM 561 C CA . TYR A 1 71 ? 8.945 0.976 -6.180 1.00 97.94 71 TYR A CA 1
ATOM 562 C C . TYR A 1 71 ? 8.724 0.793 -4.683 1.00 97.94 71 TYR A C 1
ATOM 564 O O . TYR A 1 71 ? 8.272 1.730 -4.030 1.00 97.94 71 TYR A O 1
ATOM 572 N N . TRP A 1 72 ? 9.146 -0.331 -4.101 1.00 97.69 72 TRP A N 1
ATOM 573 C CA . TRP A 1 72 ? 9.039 -0.558 -2.657 1.00 97.69 72 TRP A CA 1
ATOM 574 C C . TRP A 1 72 ? 9.705 0.541 -1.825 1.00 97.69 72 TRP A C 1
ATOM 576 O O . TRP A 1 72 ? 9.091 1.060 -0.895 1.00 97.69 72 TRP A O 1
ATOM 586 N N . LYS A 1 73 ? 10.910 0.985 -2.208 1.00 96.81 73 LYS A N 1
ATOM 587 C CA . LYS A 1 73 ? 11.609 2.100 -1.540 1.00 96.81 73 LYS A CA 1
ATOM 588 C C . LYS A 1 73 ? 10.842 3.423 -1.588 1.00 96.81 73 LYS A C 1
ATOM 590 O O . LYS A 1 73 ? 11.008 4.250 -0.692 1.00 96.81 73 LYS A O 1
ATOM 595 N N . LYS A 1 74 ? 10.055 3.664 -2.640 1.00 97.19 74 LYS A N 1
ATOM 596 C CA . LYS A 1 74 ? 9.197 4.853 -2.754 1.00 97.19 74 LYS A CA 1
ATOM 597 C C . LYS A 1 74 ? 7.922 4.673 -1.935 1.00 97.19 74 LYS A C 1
ATOM 599 O O . LYS A 1 74 ? 7.559 5.556 -1.169 1.00 97.19 74 LYS A O 1
ATOM 604 N N . TRP A 1 75 ? 7.285 3.516 -2.061 1.00 97.75 75 TRP A N 1
ATOM 605 C CA . TRP A 1 75 ? 5.992 3.214 -1.459 1.00 97.75 75 TRP A CA 1
ATOM 606 C C . TRP A 1 75 ? 6.034 3.100 0.061 1.00 97.75 75 TRP A C 1
ATOM 608 O O . TRP A 1 75 ? 5.088 3.532 0.714 1.00 97.75 75 TRP A O 1
ATOM 618 N N . ILE A 1 76 ? 7.134 2.606 0.639 1.00 97.19 76 ILE A N 1
ATOM 619 C CA . ILE A 1 76 ? 7.286 2.565 2.099 1.00 97.19 76 ILE A CA 1
ATOM 620 C C . ILE A 1 76 ? 7.304 3.971 2.708 1.00 97.19 76 ILE A C 1
ATOM 622 O O . ILE A 1 76 ? 6.738 4.191 3.772 1.00 97.19 76 ILE A O 1
ATOM 626 N N . LYS A 1 77 ? 7.891 4.955 2.011 1.00 96.75 77 LYS A N 1
ATOM 627 C CA . LYS A 1 77 ? 7.970 6.345 2.492 1.00 96.75 77 LYS A CA 1
ATOM 628 C C . LYS A 1 77 ? 6.609 7.034 2.534 1.00 96.75 77 LYS A C 1
ATOM 630 O O . LYS A 1 77 ? 6.419 7.936 3.339 1.00 96.75 77 LYS A O 1
ATOM 635 N N . ILE A 1 78 ? 5.691 6.625 1.659 1.00 95.75 78 ILE A N 1
ATOM 636 C CA . ILE A 1 78 ? 4.322 7.156 1.589 1.00 95.75 78 ILE A CA 1
ATOM 637 C C . ILE A 1 78 ? 3.300 6.242 2.283 1.00 95.75 78 ILE A C 1
ATOM 639 O O . ILE A 1 78 ? 2.112 6.538 2.268 1.00 95.75 78 ILE A O 1
ATOM 643 N N . GLY A 1 79 ? 3.745 5.129 2.876 1.00 95.62 79 GLY A N 1
ATOM 644 C CA . GLY A 1 79 ? 2.928 4.257 3.724 1.00 95.62 79 GLY A CA 1
ATOM 645 C C . GLY A 1 79 ? 1.951 3.323 3.004 1.00 95.62 79 GLY A C 1
ATOM 646 O O . GLY A 1 79 ? 1.190 2.622 3.671 1.00 95.62 79 GLY A O 1
ATOM 647 N N . ILE A 1 80 ? 1.961 3.251 1.667 1.00 96.69 80 ILE A N 1
ATOM 648 C CA . ILE A 1 80 ? 1.046 2.347 0.944 1.00 96.69 80 ILE A CA 1
ATOM 649 C C . ILE A 1 80 ? 1.488 0.878 0.999 1.00 96.69 80 ILE A C 1
ATOM 651 O O . ILE A 1 80 ? 0.685 -0.010 0.717 1.00 96.69 80 ILE A O 1
ATOM 655 N N . VAL A 1 81 ? 2.738 0.619 1.389 1.00 97.75 81 VAL A N 1
ATOM 656 C CA . VAL A 1 81 ? 3.242 -0.708 1.762 1.00 97.75 81 VAL A CA 1
ATOM 657 C C . VAL A 1 81 ? 3.870 -0.657 3.153 1.00 97.75 81 VAL A C 1
ATOM 659 O O . VAL A 1 81 ? 4.310 0.401 3.603 1.00 97.75 81 VAL A O 1
ATOM 662 N N . LYS A 1 82 ? 3.975 -1.815 3.796 1.00 97.19 82 LYS A N 1
ATOM 663 C CA . LYS A 1 82 ? 4.639 -2.042 5.084 1.00 97.19 82 LYS A CA 1
ATOM 664 C C . LYS A 1 82 ? 5.675 -3.152 4.954 1.00 97.19 82 LYS A C 1
ATOM 666 O O . LYS A 1 82 ? 5.593 -3.961 4.033 1.00 97.19 82 LYS A O 1
ATOM 671 N N . GLU A 1 83 ? 6.643 -3.210 5.859 1.00 96.38 83 GLU A N 1
ATOM 672 C CA . GLU A 1 83 ? 7.551 -4.359 5.915 1.00 96.38 83 GLU A CA 1
ATOM 673 C C . GLU A 1 83 ? 6.780 -5.626 6.303 1.00 96.38 83 GLU A C 1
ATOM 675 O O . GLU A 1 83 ? 5.883 -5.589 7.148 1.00 96.38 83 GLU A O 1
ATOM 680 N N . SER A 1 84 ? 7.118 -6.750 5.674 1.00 95.81 84 SER A N 1
ATOM 681 C CA . SER A 1 84 ? 6.510 -8.033 6.006 1.00 95.81 84 SER A CA 1
ATOM 682 C C . SER A 1 84 ? 6.956 -8.464 7.406 1.00 95.81 84 SER A C 1
ATOM 684 O O . SER A 1 84 ? 8.163 -8.585 7.643 1.00 95.81 84 SER A O 1
ATOM 686 N N . PRO A 1 85 ? 6.027 -8.782 8.327 1.00 93.25 85 PRO A N 1
ATOM 687 C CA . PRO A 1 85 ? 6.383 -9.307 9.643 1.00 93.25 85 PRO A CA 1
ATOM 688 C C . PRO A 1 85 ? 7.040 -10.692 9.560 1.00 93.25 85 PRO A C 1
ATOM 690 O O . PRO A 1 85 ? 7.726 -11.106 10.491 1.00 93.25 85 PRO A O 1
ATOM 693 N N . LYS A 1 86 ? 6.834 -11.420 8.453 1.00 95.00 86 LYS A N 1
ATOM 694 C CA . LYS A 1 86 ? 7.320 -12.793 8.270 1.00 95.00 86 LYS A CA 1
ATOM 695 C C . LYS A 1 86 ? 8.667 -12.864 7.552 1.00 95.00 86 LYS A C 1
ATOM 697 O O . LYS A 1 86 ? 9.446 -13.780 7.810 1.00 95.00 86 LYS A O 1
ATOM 702 N N . TYR A 1 87 ? 8.950 -11.927 6.648 1.00 93.94 87 TYR A N 1
ATOM 703 C CA . TYR A 1 87 ? 10.122 -11.995 5.775 1.00 93.94 87 TYR A CA 1
ATOM 704 C C . TYR A 1 87 ? 10.899 -10.676 5.749 1.00 93.94 87 TYR A C 1
ATOM 706 O O . TYR A 1 87 ? 10.449 -9.676 5.190 1.00 93.94 87 TYR A O 1
ATOM 714 N N . LYS A 1 88 ? 12.127 -10.700 6.278 1.00 92.31 88 LYS A N 1
ATOM 715 C CA . LYS A 1 88 ? 13.018 -9.532 6.299 1.00 92.31 88 LYS A CA 1
ATOM 716 C C . LYS A 1 88 ? 13.299 -9.013 4.882 1.00 92.31 88 LYS A C 1
ATOM 718 O O . LYS A 1 88 ? 13.693 -9.778 4.002 1.00 92.31 88 LYS A O 1
ATOM 723 N N . GLY A 1 89 ? 13.135 -7.703 4.684 1.00 90.56 89 GLY A N 1
ATOM 724 C CA . GLY A 1 89 ? 13.403 -7.021 3.411 1.00 90.56 89 GLY A CA 1
ATOM 725 C C . GLY A 1 89 ? 12.321 -7.199 2.340 1.00 90.56 89 GLY A C 1
ATOM 726 O O . GLY A 1 89 ? 12.546 -6.830 1.186 1.00 90.56 89 GLY A O 1
ATOM 727 N N . ARG A 1 90 ? 11.164 -7.769 2.697 1.00 95.31 90 ARG A N 1
ATOM 728 C CA . ARG A 1 90 ? 9.990 -7.868 1.822 1.00 95.31 90 ARG A CA 1
ATOM 729 C C . ARG A 1 90 ? 8.895 -6.933 2.304 1.00 95.31 90 ARG A C 1
ATOM 731 O O . ARG A 1 90 ? 8.877 -6.558 3.475 1.00 95.31 90 ARG A O 1
ATOM 738 N N . TYR A 1 91 ? 7.991 -6.581 1.399 1.00 97.44 91 TYR A N 1
ATOM 739 C CA . TYR A 1 91 ? 6.913 -5.647 1.682 1.00 97.44 91 TYR A CA 1
ATOM 740 C C . TYR A 1 91 ? 5.544 -6.270 1.420 1.00 97.44 91 TYR A C 1
ATOM 742 O O . TYR A 1 91 ? 5.387 -7.159 0.580 1.00 97.44 91 TYR A O 1
ATOM 750 N N . GLU A 1 92 ? 4.561 -5.771 2.156 1.00 97.75 92 GLU A N 1
ATOM 751 C CA . GLU A 1 92 ? 3.150 -6.113 2.057 1.00 97.75 92 GLU A CA 1
ATOM 752 C C . GLU A 1 92 ? 2.338 -4.852 1.763 1.00 97.75 92 GLU A C 1
ATOM 754 O O . GLU A 1 92 ? 2.618 -3.789 2.317 1.00 97.75 92 GLU A O 1
ATOM 759 N N . LYS A 1 93 ? 1.328 -4.952 0.900 1.00 96.69 93 LYS A N 1
ATOM 760 C CA . LYS A 1 93 ? 0.378 -3.874 0.640 1.00 96.69 93 LYS A CA 1
ATOM 761 C C . LYS A 1 93 ? -0.376 -3.517 1.920 1.00 96.69 93 LYS A C 1
ATOM 763 O O . LYS A 1 93 ? -0.842 -4.394 2.648 1.00 96.69 93 LYS A O 1
ATOM 768 N N . SER A 1 94 ? -0.469 -2.221 2.203 1.00 96.12 94 SER A N 1
ATOM 769 C CA . SER A 1 94 ? -1.220 -1.699 3.350 1.00 96.12 94 SER A CA 1
ATOM 770 C C . SER A 1 94 ? -2.724 -1.660 3.078 1.00 96.12 94 SER A C 1
ATOM 772 O O . SER A 1 94 ? -3.509 -1.711 4.020 1.00 96.12 94 SER A O 1
ATOM 774 N N . PHE A 1 95 ? -3.111 -1.575 1.804 1.00 94.25 95 PHE A N 1
ATOM 775 C CA . PHE A 1 95 ? -4.482 -1.371 1.354 1.00 94.25 95 PHE A CA 1
ATOM 776 C C . PHE A 1 95 ? -4.844 -2.386 0.265 1.00 94.25 95 PHE A C 1
ATOM 778 O O . PHE A 1 95 ? -3.992 -2.763 -0.543 1.00 94.25 95 PHE A O 1
ATOM 785 N N . MET A 1 96 ? -6.105 -2.820 0.237 1.00 92.06 96 MET A N 1
ATOM 786 C CA . MET A 1 96 ? -6.661 -3.573 -0.889 1.00 92.06 96 MET A CA 1
ATOM 787 C C . MET A 1 96 ? -7.129 -2.568 -1.938 1.00 92.06 96 MET A C 1
ATOM 789 O O . MET A 1 96 ? -7.767 -1.579 -1.592 1.00 92.06 96 MET A O 1
ATOM 793 N N . LEU A 1 97 ? -6.772 -2.768 -3.207 1.00 92.50 97 LEU A N 1
ATOM 794 C CA . LEU A 1 97 ? -7.101 -1.803 -4.266 1.00 92.50 97 LEU A CA 1
ATOM 795 C C . LEU A 1 97 ? -8.615 -1.745 -4.525 1.00 92.50 97 LEU A C 1
ATOM 797 O O . LEU A 1 97 ? -9.154 -0.693 -4.872 1.00 92.50 97 LEU A O 1
ATOM 801 N N . GLU A 1 98 ? -9.291 -2.864 -4.281 1.00 90.38 98 GLU A N 1
ATOM 802 C CA . GLU A 1 98 ? -10.730 -3.052 -4.420 1.00 90.38 98 GLU A CA 1
ATOM 803 C C . GLU A 1 98 ? -11.524 -2.127 -3.488 1.00 90.38 98 GLU A C 1
ATOM 805 O O . GLU A 1 98 ? -12.582 -1.643 -3.880 1.00 90.38 98 GLU A O 1
ATOM 810 N N . ASP A 1 99 ? -10.978 -1.799 -2.311 1.00 89.19 99 ASP A N 1
ATOM 811 C CA . ASP A 1 99 ? -11.598 -0.874 -1.350 1.00 89.19 99 ASP A CA 1
ATOM 812 C C . ASP A 1 99 ? -11.665 0.575 -1.878 1.00 89.19 99 ASP A C 1
ATOM 814 O O . ASP A 1 99 ? -12.352 1.420 -1.302 1.00 89.19 99 ASP A O 1
ATOM 818 N N . PHE A 1 100 ? -10.948 0.878 -2.968 1.00 89.62 100 PHE A N 1
ATOM 819 C CA . PHE A 1 100 ? -10.833 2.213 -3.564 1.00 89.62 100 PHE A CA 1
ATOM 820 C C . PHE A 1 100 ? -11.333 2.268 -5.018 1.00 89.62 100 PHE A C 1
ATOM 822 O O . PHE A 1 100 ? -11.081 3.252 -5.719 1.00 89.62 100 PHE A O 1
ATOM 829 N N . ASP A 1 101 ? -12.038 1.234 -5.487 1.00 87.25 101 ASP A N 1
ATOM 830 C CA . ASP A 1 101 ? -12.459 1.050 -6.886 1.00 87.25 101 ASP A CA 1
ATOM 831 C C . ASP A 1 101 ? -11.291 1.003 -7.892 1.00 87.25 101 ASP A C 1
ATOM 833 O O . ASP A 1 101 ? -11.456 1.300 -9.080 1.00 87.25 101 ASP A O 1
ATOM 837 N N . ILE A 1 102 ? -10.090 0.638 -7.436 1.00 87.88 102 ILE A N 1
ATOM 838 C CA . ILE A 1 102 ? -8.914 0.486 -8.294 1.00 87.88 102 ILE A CA 1
ATOM 839 C C . ILE A 1 102 ? -8.808 -0.989 -8.687 1.00 87.88 102 ILE A C 1
ATOM 841 O O . ILE A 1 102 ? -8.689 -1.871 -7.843 1.00 87.88 102 ILE A O 1
ATOM 845 N N . LYS A 1 103 ? -8.832 -1.280 -9.990 1.00 83.69 103 LYS A N 1
ATOM 846 C CA . LYS A 1 103 ? -8.698 -2.659 -10.480 1.00 83.69 103 LYS A CA 1
ATOM 847 C C . LYS A 1 103 ? -7.252 -3.142 -10.368 1.00 83.69 103 LYS A C 1
ATOM 849 O O . LYS A 1 103 ? -6.353 -2.518 -10.934 1.00 83.69 103 LYS A O 1
ATOM 854 N N . ALA A 1 104 ? -7.052 -4.274 -9.698 1.00 66.88 104 ALA A N 1
ATOM 855 C CA . ALA A 1 104 ? -5.841 -5.072 -9.812 1.00 66.88 104 ALA A CA 1
ATOM 856 C C . ALA A 1 104 ? -5.889 -5.843 -11.145 1.00 66.88 104 ALA A C 1
ATOM 858 O O . ALA A 1 104 ? -6.663 -6.782 -11.299 1.00 66.88 104 ALA A O 1
ATOM 859 N N . GLU A 1 105 ? -5.145 -5.372 -12.143 1.00 60.47 105 GLU A N 1
ATOM 860 C CA . GLU A 1 105 ? -5.035 -6.003 -13.472 1.00 60.47 105 GLU A CA 1
ATOM 861 C C . GLU A 1 105 ? -4.135 -7.247 -13.481 1.00 60.47 105 GLU A C 1
ATOM 863 O O . GLU A 1 105 ? -3.242 -7.350 -12.608 1.00 60.47 105 GLU A O 1
#

Secondary structure (DSSP, 8-state):
-HHHHHHHHHHHHHHHHHHHHHHHHHHHHHHHHHHH--SHHHHHHHHTTBT--HHHHHHHHTS-HHHHHHHHHHHTTTTSEEE-SSSTT-EEESS-GGGGT----